Protein AF-A0A1I5S4C6-F1 (afdb_monomer_lite)

Sequence (75 aa):
MERIVIEVDDATAKKWQEVSPKIKEQLEKNIERQIEILYRGVQEDEFFTLLDKISDEAVKNGLTEEMLEKLLNEE

Foldseek 3Di:
DDDDDDDDDPVVVVVQVPDDPVVVVVVVVVVVVVVVVVVVVVVVVVVVVVVVVVVVVCVVVPDDPVNVCCVVPPD

Structure (mmCIF, N/CA/C/O backbone):
data_AF-A0A1I5S4C6-F1
#
_entry.id   AF-A0A1I5S4C6-F1
#
loop_
_atom_site.group_PDB
_atom_site.id
_atom_site.type_symbol
_atom_site.label_atom_id
_atom_site.label_alt_id
_atom_site.label_comp_id
_atom_site.label_asym_id
_atom_site.label_entity_id
_atom_site.label_seq_id
_atom_site.pdbx_PDB_ins_code
_atom_site.Cartn_x
_atom_site.Cartn_y
_atom_site.Cartn_z
_atom_site.occupancy
_atom_site.B_iso_or_equiv
_atom_site.auth_seq_id
_atom_site.auth_comp_id
_atom_site.auth_asym_id
_atom_site.auth_atom_id
_atom_site.pdbx_PDB_model_num
ATOM 1 N N . MET A 1 1 ? 16.621 -11.330 1.950 1.00 71.56 1 MET A N 1
ATOM 2 C CA . MET A 1 1 ? 15.543 -10.676 1.183 1.00 71.56 1 MET A CA 1
ATOM 3 C C . MET A 1 1 ? 14.483 -11.715 0.927 1.00 71.56 1 MET A C 1
ATOM 5 O O . MET A 1 1 ? 14.826 -12.810 0.493 1.00 71.56 1 MET A O 1
ATOM 9 N N . GLU A 1 2 ? 13.242 -11.391 1.252 1.00 86.88 2 GLU A N 1
ATOM 10 C CA . GLU A 1 2 ? 12.091 -12.218 0.900 1.00 86.88 2 GLU A CA 1
ATOM 11 C C . GLU A 1 2 ? 11.581 -11.819 -0.488 1.00 86.88 2 GLU A C 1
ATOM 13 O O . GLU A 1 2 ? 11.888 -10.729 -0.974 1.00 86.88 2 GLU A O 1
ATOM 18 N N . ARG A 1 3 ? 10.861 -12.720 -1.161 1.00 88.88 3 ARG A N 1
ATOM 19 C CA . ARG A 1 3 ? 10.371 -12.500 -2.526 1.00 88.88 3 ARG A CA 1
ATOM 20 C C . ARG A 1 3 ? 8.852 -12.486 -2.532 1.00 88.88 3 ARG A C 1
ATOM 22 O O . ARG A 1 3 ? 8.235 -13.480 -2.165 1.00 88.88 3 ARG A O 1
ATOM 29 N N . ILE A 1 4 ? 8.283 -11.407 -3.059 1.00 87.69 4 ILE A N 1
ATOM 30 C CA . ILE A 1 4 ? 6.865 -11.337 -3.415 1.00 87.69 4 ILE A CA 1
ATOM 31 C C . ILE A 1 4 ? 6.687 -11.588 -4.917 1.00 87.69 4 ILE A C 1
ATOM 33 O O . ILE A 1 4 ? 7.556 -11.256 -5.727 1.00 87.69 4 ILE A O 1
ATOM 37 N N . VAL A 1 5 ? 5.568 -12.206 -5.289 1.00 92.06 5 VAL A N 1
ATOM 38 C CA . VAL A 1 5 ? 5.146 -12.393 -6.682 1.00 92.06 5 VAL A CA 1
ATOM 39 C C . VAL A 1 5 ? 3.787 -11.729 -6.817 1.00 92.06 5 VAL A C 1
ATOM 41 O O . VAL A 1 5 ? 2.868 -12.059 -6.075 1.00 92.06 5 VAL A O 1
ATOM 44 N N . ILE A 1 6 ? 3.687 -10.770 -7.733 1.00 89.88 6 ILE A N 1
ATOM 45 C CA . ILE A 1 6 ? 2.461 -10.021 -7.997 1.00 89.88 6 ILE A CA 1
ATOM 46 C C . ILE A 1 6 ? 2.031 -10.353 -9.419 1.00 89.88 6 ILE A C 1
ATOM 48 O O . ILE A 1 6 ? 2.816 -10.204 -10.359 1.00 89.88 6 ILE A O 1
ATOM 52 N N . GLU A 1 7 ? 0.794 -10.810 -9.569 1.00 94.75 7 GLU A N 1
ATOM 53 C CA . GLU A 1 7 ? 0.183 -10.987 -10.880 1.00 94.75 7 GLU A CA 1
ATOM 54 C C . GLU A 1 7 ? -0.234 -9.622 -11.434 1.00 94.75 7 GLU A C 1
ATOM 56 O O . GLU A 1 7 ? -0.878 -8.823 -10.755 1.00 94.75 7 GLU A O 1
ATOM 61 N N . VAL A 1 8 ? 0.169 -9.345 -12.671 1.00 93.75 8 VAL A N 1
ATOM 62 C CA . VAL A 1 8 ? -0.115 -8.096 -13.388 1.00 93.75 8 VAL A CA 1
ATOM 63 C C . VAL A 1 8 ? -0.592 -8.422 -14.798 1.00 93.75 8 VAL A C 1
ATOM 65 O O . VAL A 1 8 ? -0.435 -9.549 -15.270 1.00 93.75 8 VAL A O 1
ATOM 68 N N . ASP A 1 9 ? -1.152 -7.438 -15.496 1.00 97.19 9 ASP A N 1
ATOM 69 C CA . ASP A 1 9 ? -1.519 -7.614 -16.897 1.00 97.19 9 ASP A CA 1
ATOM 70 C C . ASP A 1 9 ? -0.288 -7.852 -17.802 1.00 97.19 9 ASP A C 1
ATOM 72 O O . ASP A 1 9 ? 0.833 -7.418 -17.514 1.00 97.19 9 ASP A O 1
ATOM 76 N N . ASP A 1 10 ? -0.508 -8.535 -18.931 1.00 97.56 10 ASP A N 1
ATOM 77 C CA . ASP A 1 10 ? 0.543 -8.911 -19.890 1.00 97.56 10 ASP A CA 1
ATOM 78 C C . ASP A 1 10 ? 1.320 -7.698 -20.435 1.00 97.56 10 ASP A C 1
ATOM 80 O O . ASP A 1 10 ? 2.541 -7.752 -20.605 1.00 97.56 10 ASP A O 1
ATOM 84 N N . ALA A 1 11 ? 0.645 -6.569 -20.670 1.00 97.44 11 ALA A N 1
ATOM 85 C CA . ALA A 1 11 ? 1.301 -5.371 -21.182 1.00 97.44 11 ALA A CA 1
ATOM 86 C C . ALA A 1 11 ? 2.249 -4.760 -20.138 1.00 97.44 11 ALA A C 1
ATOM 88 O O . ALA A 1 11 ? 3.343 -4.303 -20.483 1.00 97.44 11 ALA A O 1
ATOM 89 N N . THR A 1 12 ? 1.865 -4.779 -18.864 1.00 95.12 12 THR A N 1
ATOM 90 C CA . THR A 1 12 ? 2.701 -4.351 -17.740 1.00 95.12 12 THR A CA 1
ATOM 91 C C . THR A 1 12 ? 3.898 -5.278 -17.561 1.00 95.12 12 THR A C 1
ATOM 93 O O . THR A 1 12 ? 5.025 -4.791 -17.434 1.00 95.12 12 THR A O 1
ATOM 96 N N . ALA A 1 13 ? 3.701 -6.598 -17.643 1.00 96.00 13 ALA A N 1
ATOM 97 C CA . ALA A 1 13 ? 4.796 -7.566 -17.577 1.00 96.00 13 ALA A CA 1
ATOM 98 C C . ALA A 1 13 ? 5.830 -7.345 -18.697 1.00 96.00 13 ALA A C 1
ATOM 100 O O . ALA A 1 13 ? 7.036 -7.336 -18.436 1.00 96.00 13 ALA A O 1
ATOM 101 N N . LYS A 1 14 ? 5.375 -7.087 -19.929 1.00 97.19 14 LYS A N 1
ATOM 102 C CA . LYS A 1 14 ? 6.253 -6.769 -21.070 1.00 97.19 14 LYS A CA 1
ATOM 103 C C . LYS A 1 14 ? 7.047 -5.485 -20.847 1.00 97.19 14 LYS A C 1
ATOM 105 O O . LYS A 1 14 ? 8.270 -5.497 -20.966 1.00 97.19 14 LYS A O 1
ATOM 110 N N . LYS A 1 15 ? 6.389 -4.403 -20.417 1.00 96.06 15 LYS A N 1
ATOM 111 C CA . LYS A 1 15 ? 7.076 -3.145 -20.070 1.00 96.06 15 LYS A CA 1
ATOM 112 C C . LYS A 1 15 ? 8.123 -3.362 -18.978 1.00 96.06 15 LYS A C 1
ATOM 114 O O . LYS A 1 15 ? 9.228 -2.839 -19.082 1.00 96.06 15 LYS A O 1
ATOM 119 N N . TRP A 1 16 ? 7.813 -4.166 -17.958 1.00 94.38 16 TRP A N 1
ATOM 120 C CA . TRP A 1 16 ? 8.773 -4.509 -16.908 1.00 94.38 16 TRP A CA 1
ATOM 121 C C . TRP A 1 16 ? 10.018 -5.212 -17.462 1.00 94.38 16 TRP A C 1
ATOM 123 O O . TRP A 1 16 ? 11.127 -4.961 -16.998 1.00 94.38 16 TRP A O 1
ATOM 133 N N . GLN A 1 17 ? 9.883 -6.078 -18.465 1.00 94.25 17 GLN A N 1
ATOM 134 C CA . GLN A 1 17 ? 11.044 -6.737 -19.069 1.00 94.25 17 GLN A CA 1
ATOM 135 C C . GLN A 1 17 ? 11.971 -5.747 -19.791 1.00 94.25 17 GLN A C 1
ATOM 137 O O . GLN A 1 17 ? 13.188 -5.917 -19.719 1.00 94.25 17 GLN A O 1
ATOM 142 N N . GLU A 1 18 ? 11.415 -4.698 -20.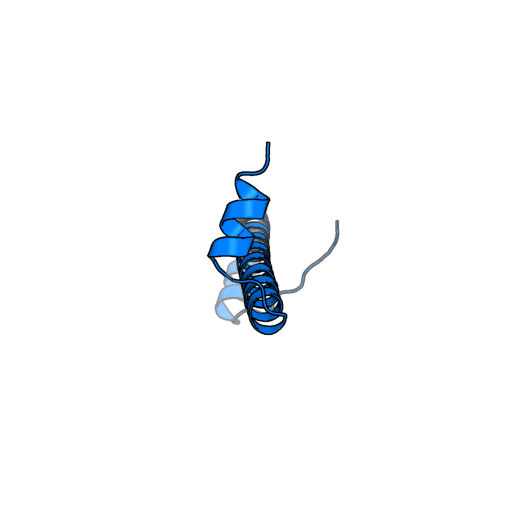397 1.00 96.25 18 GLU A N 1
ATOM 143 C CA . GLU A 1 18 ? 12.138 -3.735 -21.240 1.00 96.25 18 GLU A CA 1
ATOM 144 C C . GLU A 1 18 ? 12.750 -2.547 -20.478 1.00 96.25 18 GLU A C 1
ATOM 146 O O . GLU A 1 18 ? 13.723 -1.947 -20.942 1.00 96.25 18 GLU A O 1
ATOM 151 N N . VAL A 1 19 ? 12.206 -2.174 -19.315 1.00 95.75 19 VAL A N 1
ATOM 152 C CA . VAL A 1 19 ? 12.700 -1.005 -18.568 1.00 95.75 19 VAL A CA 1
ATOM 153 C C . VAL A 1 19 ? 14.114 -1.205 -18.018 1.00 95.75 19 VAL A C 1
ATOM 155 O O . VAL A 1 19 ? 14.522 -2.296 -17.613 1.00 95.75 19 VAL A O 1
ATOM 158 N N . SER A 1 20 ? 14.862 -0.100 -17.949 1.00 97.56 20 SER A N 1
ATOM 159 C CA . SER A 1 20 ? 16.234 -0.107 -17.436 1.00 97.56 20 SER A CA 1
ATOM 160 C C . SER A 1 20 ? 16.315 -0.566 -15.969 1.00 97.56 20 SER A C 1
ATOM 162 O O . SER A 1 20 ? 15.382 -0.320 -15.197 1.00 97.56 20 SER A O 1
ATOM 164 N N . PRO A 1 21 ? 17.455 -1.137 -15.531 1.00 95.94 21 PRO A N 1
ATOM 165 C CA . PRO A 1 21 ? 17.650 -1.553 -14.139 1.00 95.94 21 PRO A CA 1
ATOM 166 C C . PRO A 1 21 ? 17.401 -0.434 -13.120 1.00 95.94 21 PRO A C 1
ATOM 168 O O . PRO A 1 21 ? 16.813 -0.671 -12.072 1.00 95.94 21 PRO A O 1
ATOM 171 N N . LYS A 1 22 ? 17.768 0.809 -13.459 1.00 96.06 22 LYS A N 1
ATOM 172 C CA . LYS A 1 22 ? 17.532 1.981 -12.604 1.00 96.06 22 LYS A CA 1
ATOM 173 C C . LYS A 1 22 ? 16.041 2.232 -12.363 1.00 96.06 22 LYS A C 1
ATOM 175 O O . LYS A 1 22 ? 15.649 2.595 -11.260 1.00 96.06 22 LYS A O 1
ATOM 180 N N . ILE A 1 23 ? 15.216 2.053 -13.394 1.00 95.19 23 ILE A N 1
ATOM 181 C CA . ILE A 1 23 ? 13.761 2.208 -13.276 1.00 95.19 23 ILE A CA 1
ATOM 182 C C . ILE A 1 23 ? 13.178 1.060 -12.449 1.00 95.19 23 ILE A C 1
ATOM 184 O O . ILE A 1 23 ? 12.315 1.311 -11.613 1.00 95.19 23 ILE A O 1
ATOM 188 N N . LYS A 1 24 ? 13.676 -0.171 -12.628 1.00 94.75 24 LYS A N 1
ATOM 189 C CA . LYS A 1 24 ? 13.253 -1.323 -11.814 1.00 94.75 24 LYS A CA 1
ATOM 190 C C . LYS A 1 24 ? 13.487 -1.079 -10.329 1.00 94.75 24 LYS A C 1
ATOM 192 O O . LYS A 1 24 ? 12.544 -1.177 -9.557 1.00 94.75 24 LYS A O 1
ATOM 197 N N . GLU A 1 25 ? 14.688 -0.643 -9.958 1.00 95.12 25 GLU A N 1
ATOM 198 C CA . GLU A 1 25 ? 15.033 -0.344 -8.562 1.00 95.12 25 GLU A CA 1
ATOM 199 C C . GLU A 1 25 ? 14.149 0.772 -7.972 1.00 95.12 25 GLU A C 1
ATOM 201 O O . GLU A 1 25 ? 13.712 0.707 -6.823 1.00 95.12 25 GLU A O 1
ATOM 206 N N . GLN A 1 26 ? 13.854 1.810 -8.762 1.00 94.88 26 GLN A N 1
ATOM 207 C CA . GLN A 1 26 ? 12.941 2.874 -8.336 1.00 94.88 26 GLN A CA 1
ATOM 208 C C . GLN A 1 26 ? 11.518 2.355 -8.110 1.00 94.88 26 GLN A C 1
ATOM 210 O O . GLN A 1 26 ? 10.874 2.743 -7.135 1.00 94.88 26 GLN A O 1
ATOM 215 N N . LEU A 1 27 ? 11.023 1.491 -8.997 1.00 93.56 27 LEU A N 1
ATOM 216 C CA . LEU A 1 27 ? 9.697 0.892 -8.879 1.00 93.56 27 LEU A CA 1
ATOM 217 C C . LEU A 1 27 ? 9.612 -0.071 -7.691 1.00 93.56 27 LEU A C 1
ATOM 219 O O . LEU A 1 27 ? 8.637 0.004 -6.952 1.00 93.56 27 LEU A O 1
ATOM 223 N N . GLU A 1 28 ? 10.633 -0.893 -7.454 1.00 92.75 28 GLU A N 1
ATOM 224 C CA . GLU A 1 28 ? 10.719 -1.784 -6.287 1.00 92.75 28 GLU A CA 1
ATOM 225 C C . GLU A 1 28 ? 10.591 -0.991 -4.978 1.00 92.75 28 GLU A C 1
ATOM 227 O O . GLU A 1 28 ? 9.691 -1.255 -4.181 1.00 92.75 28 GLU A O 1
ATOM 232 N N . LYS A 1 29 ? 11.380 0.079 -4.812 1.00 93.31 29 LYS A N 1
ATOM 233 C CA . LYS A 1 29 ? 11.294 0.971 -3.638 1.00 93.31 29 LYS A CA 1
ATOM 234 C C . LYS A 1 29 ? 9.926 1.639 -3.488 1.00 93.31 29 LYS A C 1
ATOM 236 O O . LYS A 1 29 ? 9.461 1.890 -2.376 1.00 93.31 29 LYS A O 1
ATOM 241 N N . ASN A 1 30 ? 9.278 1.969 -4.604 1.00 93.31 30 ASN A N 1
ATOM 242 C CA . ASN A 1 30 ? 7.941 2.555 -4.578 1.00 93.31 30 ASN A CA 1
ATOM 243 C C . ASN A 1 30 ? 6.871 1.532 -4.182 1.00 93.31 30 ASN A C 1
ATOM 245 O O . ASN A 1 30 ? 5.930 1.912 -3.489 1.00 93.31 30 ASN A O 1
ATOM 249 N N . ILE A 1 31 ? 7.008 0.270 -4.598 1.00 92.88 31 ILE A N 1
ATOM 250 C CA . ILE A 1 31 ? 6.111 -0.821 -4.199 1.00 92.88 31 ILE A CA 1
ATOM 251 C C . ILE A 1 31 ? 6.247 -1.076 -2.696 1.00 92.88 31 ILE A C 1
ATOM 253 O O . ILE A 1 31 ? 5.233 -1.094 -2.006 1.00 92.88 31 ILE A O 1
ATOM 257 N N . GLU A 1 32 ? 7.472 -1.168 -2.170 1.00 93.12 32 GLU A N 1
ATOM 258 C CA . GLU A 1 32 ? 7.720 -1.317 -0.726 1.00 93.12 32 GLU A CA 1
ATOM 259 C C . GLU A 1 32 ? 7.038 -0.207 0.087 1.00 93.12 32 GLU A C 1
ATOM 261 O O . GLU A 1 32 ? 6.301 -0.482 1.033 1.00 93.12 32 GLU A O 1
ATOM 266 N N . ARG A 1 33 ? 7.212 1.059 -0.323 1.00 93.00 33 ARG A N 1
ATOM 267 C CA . ARG A 1 33 ? 6.571 2.197 0.354 1.00 93.00 33 ARG A CA 1
ATOM 268 C C . ARG A 1 33 ? 5.044 2.129 0.285 1.00 93.00 33 ARG A C 1
ATOM 270 O O . ARG A 1 33 ? 4.384 2.461 1.263 1.00 93.00 33 ARG A O 1
ATOM 277 N N . GLN A 1 34 ? 4.480 1.751 -0.861 1.00 90.00 34 GLN A N 1
ATOM 278 C CA . GLN A 1 34 ? 3.028 1.648 -1.016 1.00 90.00 34 GLN A CA 1
ATOM 279 C C . GLN A 1 34 ? 2.440 0.541 -0.144 1.00 90.00 34 GLN A C 1
ATOM 281 O O . GL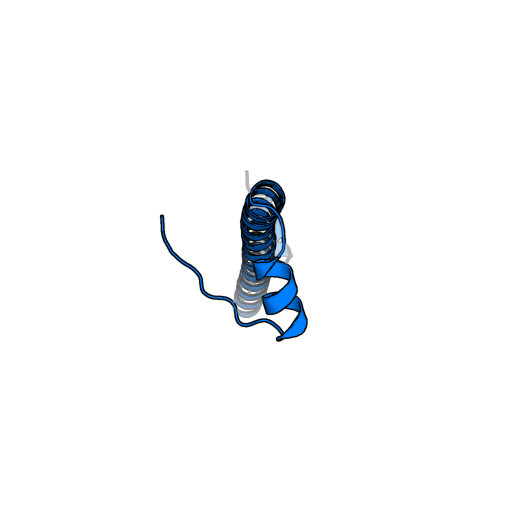N A 1 34 ? 1.415 0.770 0.492 1.00 90.00 34 GLN A O 1
ATOM 286 N N . ILE A 1 35 ? 3.105 -0.615 -0.066 1.00 91.25 35 ILE A N 1
ATOM 287 C CA . ILE A 1 35 ? 2.696 -1.709 0.820 1.00 91.25 35 ILE A CA 1
ATOM 288 C C . ILE A 1 35 ? 2.679 -1.228 2.274 1.00 91.25 35 ILE A C 1
ATOM 290 O O . ILE A 1 35 ? 1.680 -1.429 2.953 1.00 91.25 35 ILE A O 1
ATOM 294 N N . GLU A 1 36 ? 3.723 -0.532 2.729 1.00 91.94 36 GLU A N 1
ATOM 295 C CA . GLU A 1 36 ? 3.793 -0.002 4.099 1.00 91.94 36 GL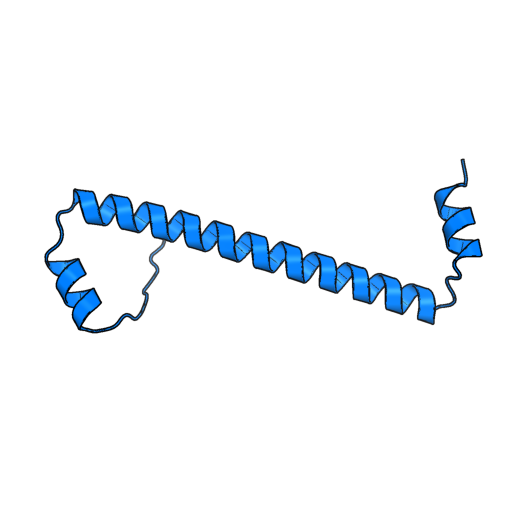U A CA 1
ATOM 296 C C . GLU A 1 36 ? 2.670 1.006 4.398 1.00 91.94 36 GLU A C 1
ATOM 298 O O . GLU A 1 36 ? 2.047 0.945 5.455 1.00 91.94 36 GLU A O 1
ATOM 303 N N . ILE A 1 37 ? 2.384 1.928 3.470 1.00 88.25 37 ILE A N 1
ATOM 304 C CA . ILE A 1 37 ?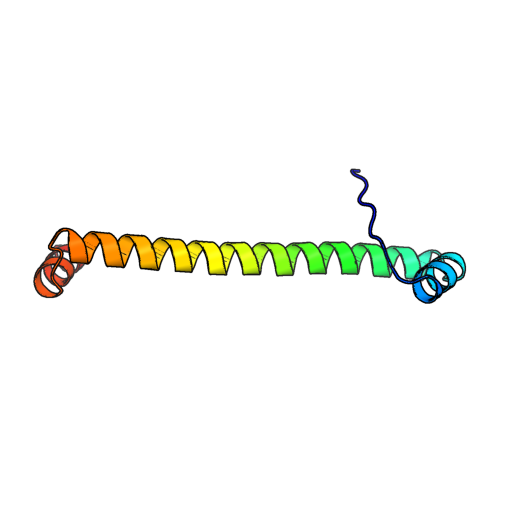 1.306 2.918 3.639 1.00 88.25 37 ILE A CA 1
ATOM 305 C C . ILE A 1 37 ? -0.053 2.222 3.748 1.00 88.25 37 ILE A C 1
ATOM 307 O O . ILE A 1 37 ? -0.825 2.533 4.653 1.00 88.25 37 ILE A O 1
ATOM 311 N N . LEU A 1 38 ? -0.338 1.279 2.846 1.00 85.12 38 LEU A N 1
ATOM 312 C CA . LEU A 1 38 ? -1.598 0.537 2.854 1.00 85.12 38 LEU A CA 1
ATOM 313 C C . LEU A 1 38 ? -1.725 -0.324 4.111 1.00 85.12 38 LEU A C 1
ATOM 315 O O . LEU A 1 38 ? -2.785 -0.346 4.725 1.00 85.12 38 LEU A O 1
ATOM 319 N N . TYR A 1 39 ? -0.642 -0.982 4.525 1.00 85.69 39 TYR A N 1
ATOM 320 C CA . TYR A 1 39 ? -0.619 -1.789 5.739 1.00 85.69 39 TYR A CA 1
ATOM 321 C C . TYR A 1 39 ? -0.921 -0.949 6.985 1.00 85.69 39 TYR A C 1
ATOM 323 O O . TYR A 1 39 ? -1.763 -1.334 7.792 1.00 85.69 39 TYR A O 1
ATOM 331 N N . ARG A 1 40 ? -0.300 0.229 7.120 1.00 86.38 40 ARG A N 1
ATOM 332 C CA . ARG A 1 40 ? -0.582 1.148 8.234 1.00 86.38 40 ARG A CA 1
ATOM 333 C C . ARG A 1 40 ? -2.017 1.657 8.230 1.00 86.38 40 ARG A C 1
ATOM 335 O O . ARG A 1 40 ? -2.621 1.694 9.292 1.00 86.38 40 ARG A O 1
ATOM 342 N N . GLY A 1 41 ? -2.551 2.015 7.061 1.00 82.19 41 GLY A N 1
ATOM 343 C CA . GLY A 1 41 ? -3.948 2.443 6.943 1.00 82.19 41 GLY A CA 1
ATOM 344 C C . GLY A 1 41 ? -4.919 1.357 7.409 1.00 82.19 41 GLY A C 1
ATOM 345 O O . GLY A 1 41 ? -5.807 1.633 8.203 1.00 82.19 41 GLY A O 1
ATOM 346 N N . VAL A 1 42 ? -4.686 0.100 7.010 1.00 78.00 42 VAL A N 1
ATOM 347 C CA . VAL A 1 42 ? -5.484 -1.042 7.487 1.00 78.00 42 VAL A CA 1
ATOM 348 C C . VAL A 1 42 ? -5.372 -1.209 9.004 1.00 78.00 42 VAL A C 1
ATOM 350 O O . VAL A 1 42 ? -6.386 -1.415 9.659 1.00 78.00 42 VAL A O 1
ATOM 353 N N . GLN A 1 43 ? -4.173 -1.082 9.584 1.00 78.25 43 GLN A N 1
ATOM 354 C CA . GLN A 1 43 ? -4.014 -1.163 11.041 1.00 78.25 43 GLN A CA 1
ATOM 355 C C . GLN A 1 43 ? -4.740 -0.039 11.785 1.00 78.25 43 GLN A C 1
ATOM 357 O O . GLN A 1 43 ? -5.274 -0.276 12.867 1.00 78.25 43 GLN A O 1
ATOM 362 N N . GLU A 1 44 ? -4.752 1.173 11.233 1.00 78.25 44 GLU A N 1
ATOM 363 C CA . GLU A 1 44 ? -5.465 2.311 11.812 1.00 78.25 44 GLU A CA 1
ATOM 364 C C . GLU A 1 44 ? -6.984 2.082 11.777 1.00 78.25 44 GLU A C 1
ATOM 366 O O . GLU A 1 44 ? -7.645 2.199 12.811 1.00 78.25 44 GLU A O 1
ATOM 371 N N . ASP A 1 45 ? -7.523 1.638 10.640 1.00 81.69 45 ASP A N 1
ATOM 372 C CA . ASP A 1 45 ? -8.943 1.295 10.497 1.00 81.69 45 ASP A CA 1
ATOM 373 C C . ASP A 1 45 ? -9.352 0.130 11.419 1.00 81.69 45 ASP A C 1
ATOM 375 O O . ASP A 1 45 ? -10.407 0.168 12.062 1.00 81.69 45 ASP A O 1
ATOM 379 N N . GLU A 1 46 ? -8.515 -0.907 11.532 1.00 80.75 46 GLU A N 1
ATOM 380 C CA . GLU A 1 46 ? -8.730 -2.030 12.452 1.00 80.75 46 GLU A CA 1
ATOM 381 C C . GLU A 1 46 ? -8.682 -1.585 13.919 1.00 80.75 46 GLU A C 1
ATOM 383 O O . GLU A 1 46 ? -9.484 -2.056 14.732 1.00 80.75 46 GLU A O 1
ATOM 388 N N . PHE A 1 47 ? -7.781 -0.661 14.262 1.00 75.25 47 PHE A N 1
ATOM 389 C CA . PHE A 1 47 ? -7.672 -0.095 15.603 1.00 75.25 47 PHE A CA 1
ATOM 390 C C . PHE A 1 47 ? -8.922 0.704 15.981 1.00 75.25 47 PHE A C 1
ATOM 392 O O . PHE A 1 47 ? -9.496 0.458 17.044 1.00 75.25 47 PHE A O 1
ATOM 399 N N . PHE A 1 48 ? -9.398 1.596 15.109 1.00 79.88 48 PHE A N 1
ATOM 400 C CA . PHE A 1 48 ? -10.642 2.335 15.349 1.00 79.88 48 PHE A CA 1
ATOM 401 C C . PHE A 1 48 ? -11.853 1.402 15.417 1.00 79.88 48 PHE A C 1
ATOM 403 O O . PHE A 1 48 ? -12.660 1.514 16.336 1.00 79.88 48 PHE A O 1
ATOM 410 N N . THR A 1 49 ? -11.914 0.392 14.547 1.00 88.06 49 THR A N 1
ATOM 411 C CA . THR A 1 49 ? -12.962 -0.639 14.606 1.00 88.06 49 THR A CA 1
ATOM 412 C C . THR A 1 49 ? -12.953 -1.396 15.939 1.00 88.06 49 THR A C 1
ATOM 414 O O . THR A 1 49 ? -14.007 -1.780 16.452 1.00 88.06 49 THR A O 1
ATOM 417 N N . LEU A 1 50 ? -11.775 -1.661 16.511 1.00 85.00 50 LEU A N 1
ATOM 418 C CA . LEU A 1 50 ? -11.655 -2.298 17.821 1.00 85.00 50 LEU A CA 1
ATOM 419 C C . LEU A 1 50 ? -12.115 -1.363 18.946 1.00 85.00 50 LEU A C 1
ATOM 421 O O . LEU A 1 50 ? -12.826 -1.817 19.843 1.00 85.00 50 LEU A O 1
ATOM 425 N N . LEU A 1 51 ? -11.740 -0.082 18.896 1.00 82.56 51 LEU A N 1
ATOM 426 C CA . LEU A 1 51 ? -12.180 0.917 19.874 1.00 82.56 51 LEU A CA 1
ATOM 427 C C . LEU A 1 51 ? -13.701 1.082 19.876 1.00 82.56 51 LEU A C 1
ATOM 429 O O . LEU A 1 51 ? -14.299 1.075 20.951 1.00 82.56 51 LEU A O 1
ATOM 433 N N . ASP A 1 52 ? -14.327 1.143 18.701 1.00 88.25 52 ASP A N 1
ATOM 434 C CA . ASP A 1 52 ? -15.784 1.231 18.575 1.00 88.25 52 ASP A CA 1
ATOM 435 C C . ASP A 1 52 ? -16.469 0.018 19.216 1.00 88.25 52 ASP A C 1
ATOM 437 O O . ASP A 1 52 ? -17.390 0.169 20.016 1.00 88.25 52 ASP A O 1
ATOM 441 N N . LYS A 1 53 ? -15.956 -1.196 18.969 1.00 88.69 53 LYS A N 1
ATOM 442 C CA . LYS A 1 53 ? -16.480 -2.419 19.602 1.00 88.69 53 LYS A CA 1
ATOM 443 C C . LYS A 1 53 ? -16.354 -2.401 21.123 1.00 88.69 53 LYS A C 1
ATOM 445 O O . LYS A 1 53 ? -17.276 -2.839 21.807 1.00 88.69 53 LYS A O 1
ATO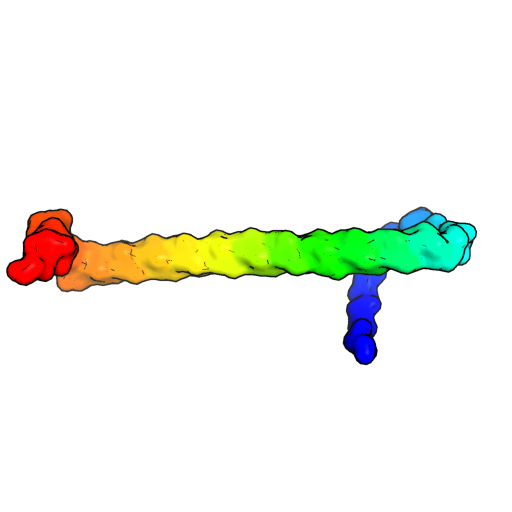M 450 N N . ILE A 1 54 ? -15.222 -1.929 21.649 1.00 86.56 54 ILE A N 1
ATOM 451 C CA . ILE A 1 54 ? -15.003 -1.812 23.097 1.00 86.56 54 ILE A CA 1
ATOM 452 C C . ILE A 1 54 ? -15.973 -0.788 23.694 1.00 86.56 54 ILE A C 1
ATOM 454 O O . ILE A 1 54 ? -16.559 -1.049 24.743 1.00 86.56 54 ILE A O 1
ATOM 458 N N . SER A 1 55 ? -16.167 0.348 23.022 1.00 84.25 55 SER A N 1
ATOM 459 C CA . SER A 1 55 ? -17.123 1.383 23.425 1.00 84.25 55 SER A CA 1
ATOM 460 C C . SER A 1 55 ? -18.552 0.832 23.475 1.00 84.25 55 SER A C 1
ATOM 462 O O . SER A 1 55 ? -19.220 0.924 24.508 1.00 84.25 55 SER A O 1
ATOM 464 N N . ASP A 1 56 ? -18.988 0.156 22.409 1.00 88.69 56 ASP A N 1
ATOM 465 C CA . ASP A 1 56 ? -20.307 -0.478 22.322 1.00 88.69 56 ASP A CA 1
ATOM 466 C C . ASP A 1 56 ? -20.515 -1.532 23.420 1.00 88.69 56 ASP A C 1
ATOM 468 O O . ASP A 1 56 ? -21.581 -1.607 24.041 1.00 88.69 56 ASP A O 1
ATOM 472 N N . GLU A 1 57 ? -19.498 -2.354 23.688 1.00 89.62 57 GLU A N 1
ATOM 473 C CA . GLU A 1 57 ? -19.539 -3.355 24.752 1.00 89.62 57 GLU A CA 1
ATOM 474 C C . GLU A 1 57 ? -19.603 -2.709 26.141 1.00 89.62 57 GLU A C 1
ATOM 476 O O . GLU A 1 57 ? -20.372 -3.160 26.992 1.00 89.62 57 GLU A O 1
ATOM 481 N N . ALA A 1 58 ? -18.858 -1.628 26.372 1.00 85.88 58 ALA A N 1
ATOM 482 C CA . ALA A 1 58 ? -18.893 -0.893 27.628 1.00 85.88 58 ALA A CA 1
ATOM 483 C C . ALA A 1 58 ? -20.284 -0.293 27.885 1.00 85.88 58 ALA A C 1
ATOM 485 O O . ALA A 1 58 ? -20.839 -0.490 28.969 1.00 85.88 58 ALA A O 1
ATOM 486 N N . VAL A 1 59 ? -20.889 0.351 26.880 1.00 87.31 59 VAL A N 1
ATOM 487 C CA . VAL A 1 59 ? -22.264 0.875 26.958 1.00 87.31 59 VAL A CA 1
ATOM 488 C C . VAL A 1 59 ? -23.259 -0.254 27.231 1.00 87.31 59 VAL A C 1
ATOM 490 O O . VAL A 1 59 ? -24.095 -0.146 28.130 1.00 87.31 59 VAL A O 1
ATOM 493 N N . LYS A 1 60 ? -23.145 -1.381 26.516 1.00 90.38 60 LYS A N 1
ATOM 494 C CA . LYS A 1 60 ? -23.994 -2.564 26.731 1.00 90.38 60 LYS A CA 1
ATOM 495 C C . LYS A 1 60 ? -23.859 -3.137 28.144 1.00 90.38 60 LYS A C 1
ATOM 497 O O . LYS A 1 60 ? -24.845 -3.618 28.702 1.00 90.38 60 LYS A O 1
ATOM 502 N N . ASN A 1 61 ? -22.664 -3.074 28.721 1.00 88.19 61 ASN A N 1
ATOM 503 C CA . ASN A 1 61 ? -22.383 -3.511 30.087 1.00 88.19 61 ASN A CA 1
ATOM 504 C C . ASN A 1 61 ? -22.760 -2.461 31.150 1.00 88.19 61 ASN A C 1
ATOM 506 O O . ASN A 1 61 ? -22.515 -2.680 32.336 1.00 88.19 61 ASN A O 1
ATOM 510 N N . GLY A 1 62 ? -23.405 -1.360 30.753 1.00 86.94 62 GLY A N 1
ATOM 511 C CA . GLY A 1 62 ? -23.970 -0.364 31.661 1.00 86.94 62 GLY A CA 1
ATOM 512 C C . GLY A 1 62 ? -23.063 0.832 31.942 1.00 86.94 62 GLY A C 1
ATOM 513 O O . GLY A 1 62 ? -23.365 1.597 32.858 1.00 86.94 62 GLY A O 1
ATOM 514 N N . LEU A 1 63 ? -21.980 1.022 31.179 1.00 86.31 63 LEU A N 1
ATOM 515 C CA . LEU A 1 63 ? -21.218 2.266 31.226 1.00 86.31 63 LEU A CA 1
ATOM 516 C C . LEU A 1 63 ? -22.096 3.403 30.691 1.00 86.31 63 LEU A C 1
ATOM 518 O O . LEU A 1 63 ? -22.477 3.422 29.522 1.00 86.31 63 LEU A O 1
ATOM 522 N N . THR A 1 64 ? -22.420 4.347 31.567 1.00 86.88 64 THR A N 1
ATOM 523 C CA . THR A 1 64 ? -23.139 5.573 31.211 1.00 86.88 64 THR A CA 1
ATOM 524 C C . THR A 1 64 ? -22.163 6.731 31.062 1.00 86.88 64 THR A C 1
ATOM 526 O O . THR A 1 64 ? -21.060 6.695 31.607 1.00 86.88 64 THR A O 1
ATOM 529 N N . GLU A 1 65 ? -22.583 7.777 30.356 1.00 80.88 65 GLU A N 1
ATOM 530 C CA . GLU A 1 65 ? -21.788 8.994 30.164 1.00 80.88 65 GLU A CA 1
ATOM 531 C C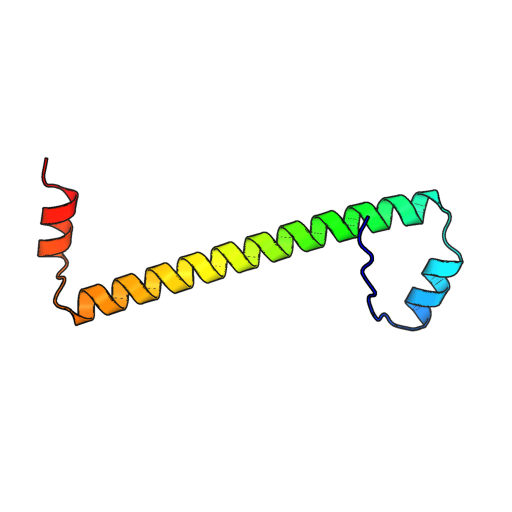 . GLU A 1 65 ? -21.371 9.619 31.506 1.00 80.88 65 GLU A C 1
ATOM 533 O O . GLU A 1 65 ? -20.202 9.928 31.700 1.00 80.88 65 GLU A O 1
ATOM 538 N N . GLU A 1 66 ? -22.270 9.648 32.497 1.00 84.38 66 GLU A N 1
ATOM 539 C CA . GLU A 1 66 ? -21.964 10.136 33.852 1.00 84.38 66 GLU A CA 1
ATOM 540 C C . GLU A 1 66 ? -20.901 9.279 34.570 1.00 84.38 66 GLU A C 1
ATOM 542 O O . GLU A 1 66 ? -20.056 9.795 35.302 1.00 84.38 66 GLU A O 1
ATOM 547 N N . MET A 1 67 ? -20.926 7.954 34.384 1.00 83.50 67 MET A N 1
ATOM 548 C CA . MET A 1 67 ? -19.916 7.057 34.960 1.00 83.50 67 MET A CA 1
ATOM 549 C C . MET A 1 67 ? -18.563 7.210 34.268 1.00 83.50 67 MET A C 1
ATOM 551 O O . MET A 1 67 ? -17.532 7.169 34.935 1.00 83.50 67 MET A O 1
ATOM 555 N N . LEU A 1 68 ? -18.565 7.398 32.948 1.00 82.75 68 LEU A N 1
ATOM 556 C CA . LEU A 1 68 ? -17.354 7.649 32.177 1.00 82.75 68 LEU A CA 1
ATOM 557 C C . LEU A 1 68 ? -16.718 8.983 32.580 1.00 82.75 68 LEU A C 1
ATOM 559 O O . LEU A 1 68 ? -15.517 9.032 32.827 1.00 82.75 68 LEU A O 1
ATOM 563 N N . GLU A 1 69 ? -17.518 10.041 32.714 1.00 83.56 69 GLU A N 1
ATOM 564 C CA . GLU A 1 69 ? -17.047 11.343 33.189 1.00 83.56 69 GLU A CA 1
ATOM 565 C C . GLU A 1 69 ? -16.457 11.263 34.598 1.00 83.56 69 GLU A C 1
ATOM 567 O O . GLU A 1 69 ? -15.442 11.904 34.858 1.00 83.56 69 GLU A O 1
ATOM 572 N N . LYS A 1 70 ? -17.036 10.460 35.499 1.00 86.12 70 LYS A N 1
ATOM 573 C CA . LYS A 1 70 ? -16.441 10.214 36.822 1.00 86.12 70 LYS A CA 1
ATOM 574 C C . LYS A 1 70 ? -15.094 9.502 36.711 1.00 86.12 70 LYS A C 1
ATOM 576 O O . LYS A 1 70 ? -14.129 9.987 37.276 1.00 86.12 70 LYS A O 1
ATOM 581 N N . LEU A 1 71 ? -14.993 8.429 35.926 1.00 84.44 71 LEU A N 1
ATOM 582 C CA . LEU A 1 71 ? -13.735 7.687 35.745 1.00 84.44 71 LEU A CA 1
ATOM 583 C C . LEU A 1 71 ? -12.616 8.520 35.096 1.00 84.44 71 LEU A C 1
ATOM 585 O O . LEU A 1 71 ? -11.447 8.309 35.402 1.00 84.44 71 LEU A O 1
ATOM 589 N N . LEU A 1 72 ? -12.956 9.433 34.180 1.00 84.31 72 LEU A N 1
ATOM 590 C CA . LEU A 1 72 ? -11.983 10.278 33.476 1.00 84.31 72 LEU A CA 1
ATOM 591 C C . LEU A 1 72 ? -11.555 11.511 34.282 1.00 84.31 72 LEU A C 1
ATOM 593 O O . LEU A 1 72 ? -10.465 12.028 34.047 1.00 84.31 72 LEU A O 1
ATOM 597 N N . ASN A 1 73 ? -12.408 11.985 35.194 1.00 87.88 73 ASN A N 1
ATOM 598 C CA . ASN A 1 73 ? -12.168 13.182 36.003 1.00 87.88 73 ASN A CA 1
ATOM 599 C C . ASN A 1 73 ? -11.871 12.873 37.482 1.00 87.88 73 ASN A C 1
ATOM 601 O O . ASN A 1 73 ? -11.754 13.801 38.283 1.00 87.88 73 ASN A O 1
ATOM 605 N N . GLU A 1 74 ? -11.769 11.598 37.860 1.00 64.56 74 GLU A N 1
ATOM 606 C CA . GLU A 1 74 ? -11.227 11.180 39.153 1.00 64.56 74 GLU A CA 1
ATOM 607 C C . GLU A 1 74 ? -9.701 11.411 39.161 1.00 64.56 74 GLU A C 1
ATOM 609 O O . GLU A 1 74 ? -8.925 10.582 38.686 1.00 64.56 74 GLU A O 1
ATOM 614 N N . GLU A 1 75 ? -9.289 12.572 39.689 1.00 53.84 75 GLU A N 1
ATOM 615 C CA . GLU A 1 75 ? -7.991 12.764 40.365 1.00 53.84 75 GLU A CA 1
ATOM 616 C C . GLU A 1 75 ? -8.060 12.295 41.827 1.00 53.84 75 GLU A C 1
ATOM 618 O O . GLU A 1 75 ? -9.028 12.668 42.535 1.00 53.84 75 GLU A O 1
#

Secondary structure (DSSP, 8-state):
---------HHHHHHHHHS-HHHHHHHHHHHHHHHHHHHHHHHHHHHHHHHHHHHHHHHHTT--HHHHHHHHH--

Radius of gyration: 23.48 Å; chains: 1; bounding box: 42×26×62 Å

Organism: NCBI:txid1465490

pLDDT: mean 88.09, std 7.62, range [53.84, 97.56]